Protein AF-A0A6J4MEI9-F1 (afdb_monomer_lite)

pLDDT: mean 94.73, std 9.59, range [43.12, 98.5]

InterPro domains:
  IPR003385 Glycoside hydrolase, family 77 [PF02446] (1-32)
  IPR003385 Glycoside hydrolase, family 77 [PTHR32438] (1-56)
  IPR017853 Glycoside hydrolase superfamily [SSF51445] (2-53)

Structure (mmCIF, N/CA/C/O backbone):
data_AF-A0A6J4MEI9-F1
#
_entry.id   AF-A0A6J4MEI9-F1
#
loop_
_atom_site.group_PDB
_atom_site.id
_atom_site.type_symbol
_atom_site.label_atom_id
_atom_site.label_alt_id
_atom_site.label_comp_id
_atom_site.label_asym_id
_atom_site.labe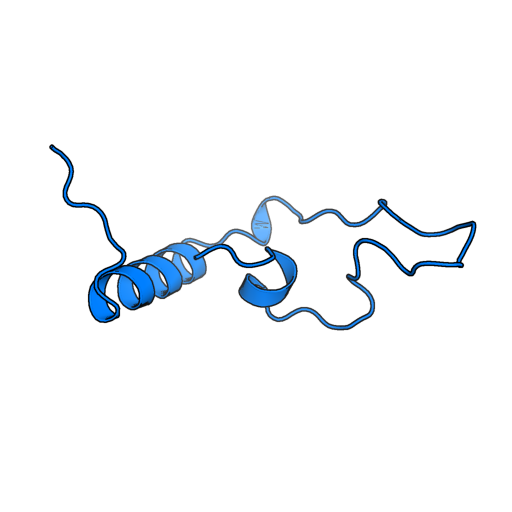l_entity_id
_atom_site.label_seq_id
_atom_site.pdbx_PDB_ins_code
_atom_site.Cartn_x
_atom_site.Cartn_y
_atom_site.Cartn_z
_atom_site.occupancy
_atom_site.B_iso_or_equiv
_atom_site.auth_seq_id
_atom_site.auth_comp_id
_atom_site.auth_asym_id
_atom_site.auth_atom_id
_atom_site.pdbx_PDB_model_num
ATOM 1 N N . ALA A 1 1 ? 0.614 8.757 10.547 1.00 91.19 1 ALA A N 1
ATOM 2 C CA . ALA A 1 1 ? 1.529 7.834 9.836 1.00 91.19 1 ALA A CA 1
ATOM 3 C C . ALA A 1 1 ? 0.862 7.422 8.533 1.00 91.19 1 A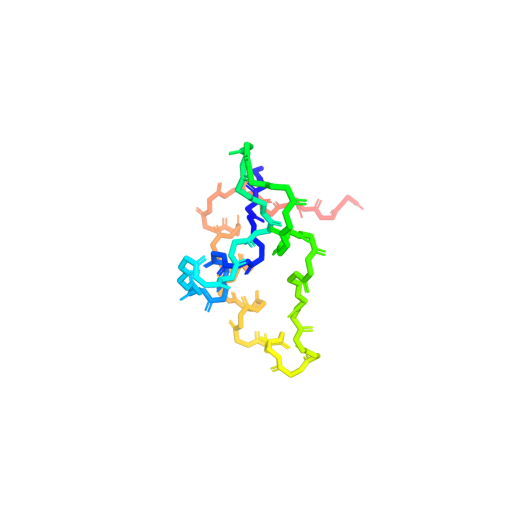LA A C 1
ATOM 5 O O . ALA A 1 1 ? -0.359 7.352 8.515 1.00 91.19 1 ALA A O 1
ATOM 6 N N . VAL A 1 2 ? 1.632 7.176 7.476 1.00 96.06 2 VAL A N 1
ATOM 7 C CA . VAL A 1 2 ? 1.121 6.747 6.163 1.00 96.06 2 VAL A CA 1
ATOM 8 C C . VAL A 1 2 ? 1.922 5.523 5.730 1.00 96.06 2 VAL A C 1
ATOM 10 O O . VAL A 1 2 ? 3.129 5.491 5.962 1.00 96.06 2 VAL A O 1
ATOM 13 N N . VAL A 1 3 ? 1.256 4.521 5.151 1.00 97.12 3 VAL A N 1
ATOM 14 C CA . VAL A 1 3 ? 1.874 3.268 4.690 1.00 97.12 3 VAL A CA 1
ATOM 15 C C . VAL A 1 3 ? 1.404 2.929 3.267 1.00 97.12 3 VAL A C 1
ATOM 17 O O . VAL A 1 3 ? 0.238 3.182 2.953 1.00 97.12 3 VAL A O 1
ATOM 20 N N . PRO A 1 4 ? 2.268 2.373 2.399 1.00 98.12 4 PRO A N 1
ATOM 21 C CA . PRO A 1 4 ? 1.871 1.842 1.096 1.00 98.12 4 PRO A CA 1
ATOM 22 C C . PRO A 1 4 ? 0.853 0.705 1.218 1.00 98.12 4 PRO A C 1
ATOM 24 O O . PRO A 1 4 ? 0.933 -0.130 2.120 1.00 98.12 4 PRO A O 1
ATOM 27 N N . LEU A 1 5 ? -0.080 0.617 0.267 1.00 98.31 5 LEU A N 1
ATOM 28 C CA . LEU A 1 5 ? -1.052 -0.479 0.241 1.00 98.31 5 LEU A CA 1
ATOM 29 C C . LEU A 1 5 ? -0.375 -1.834 -0.044 1.00 98.31 5 LEU A C 1
ATOM 31 O O . LEU A 1 5 ? -0.820 -2.852 0.479 1.00 98.31 5 LEU A O 1
ATOM 35 N N . GLN A 1 6 ? 0.729 -1.855 -0.797 1.00 98.50 6 GLN A N 1
ATOM 36 C CA . GLN A 1 6 ? 1.532 -3.064 -1.018 1.00 98.50 6 GLN A CA 1
ATOM 37 C C . GLN A 1 6 ? 2.008 -3.702 0.294 1.00 98.50 6 GLN A C 1
ATOM 39 O O . GLN A 1 6 ? 1.933 -4.920 0.439 1.00 98.50 6 GLN A O 1
ATOM 44 N N . ASP A 1 7 ? 2.424 -2.884 1.266 1.00 98.19 7 ASP A N 1
ATOM 45 C CA . ASP A 1 7 ? 2.908 -3.358 2.567 1.00 98.19 7 ASP A CA 1
ATOM 46 C C . ASP A 1 7 ? 1.757 -3.914 3.415 1.00 98.19 7 ASP A C 1
ATOM 48 O O . ASP A 1 7 ? 1.900 -4.934 4.089 1.00 98.19 7 ASP A O 1
ATOM 52 N N . VAL A 1 8 ? 0.578 -3.284 3.350 1.00 97.94 8 VAL A N 1
ATOM 53 C CA . VAL A 1 8 ? -0.641 -3.789 4.007 1.00 97.94 8 VAL A CA 1
ATOM 54 C C . VAL A 1 8 ? -0.997 -5.185 3.490 1.00 97.94 8 VAL A C 1
ATOM 56 O O . VAL A 1 8 ? -1.347 -6.059 4.293 1.00 97.94 8 VAL A O 1
ATOM 59 N N . LEU A 1 9 ? -0.872 -5.378 2.173 1.00 98.00 9 LEU A N 1
ATOM 60 C CA . LEU A 1 9 ? -1.128 -6.629 1.460 1.00 98.00 9 LEU A CA 1
ATOM 61 C C . LEU A 1 9 ? 0.023 -7.649 1.568 1.00 98.00 9 LEU A C 1
ATOM 63 O O . LEU A 1 9 ? -0.162 -8.799 1.180 1.00 98.00 9 LEU A O 1
ATOM 67 N N . GLY A 1 10 ? 1.183 -7.266 2.114 1.00 97.31 10 GLY A N 1
ATOM 68 C CA . GLY A 1 10 ? 2.342 -8.151 2.271 1.00 97.31 10 GLY A CA 1
ATOM 69 C C . GLY A 1 10 ? 2.992 -8.566 0.947 1.00 97.31 10 GLY A C 1
ATOM 70 O O . GLY A 1 10 ? 3.474 -9.690 0.830 1.00 97.31 10 GLY A O 1
ATOM 71 N N . LEU A 1 11 ? 2.961 -7.690 -0.058 1.00 98.19 11 LEU A N 1
ATOM 72 C CA . LEU A 1 11 ? 3.433 -7.977 -1.413 1.00 98.19 11 LEU A CA 1
ATOM 73 C C . LEU A 1 11 ? 4.947 -7.766 -1.571 1.00 98.19 11 LEU A C 1
ATOM 75 O O . LEU A 1 11 ? 5.546 -6.933 -0.890 1.00 98.19 11 LEU A O 1
ATOM 79 N N . GLY A 1 12 ? 5.562 -8.512 -2.492 1.00 97.31 12 GLY A N 1
ATOM 80 C CA . GLY A 1 12 ? 6.991 -8.435 -2.780 1.00 97.31 12 GLY A CA 1
ATOM 81 C C . GLY A 1 12 ? 7.375 -7.328 -3.768 1.00 97.31 12 GLY A C 1
ATOM 82 O O . GLY A 1 12 ? 6.579 -6.468 -4.158 1.00 97.31 12 GLY A O 1
ATOM 83 N N . SER A 1 13 ? 8.641 -7.351 -4.196 1.00 96.44 13 SER A N 1
ATOM 84 C CA . SER A 1 13 ? 9.225 -6.323 -5.076 1.00 96.44 13 SER A CA 1
ATOM 85 C C . SER A 1 13 ? 8.585 -6.255 -6.465 1.00 96.44 13 SER A C 1
ATOM 87 O O . SER A 1 13 ? 8.647 -5.211 -7.110 1.00 96.44 13 SER A O 1
ATOM 89 N N . GLU A 1 14 ? 7.938 -7.330 -6.909 1.00 95.56 14 GLU A N 1
ATOM 90 C CA . GLU A 1 14 ? 7.161 -7.406 -8.148 1.00 95.56 14 GLU A CA 1
ATOM 91 C C . GLU A 1 14 ? 5.948 -6.458 -8.168 1.00 95.56 14 GLU A C 1
ATOM 93 O O . GLU A 1 14 ? 5.402 -6.178 -9.231 1.00 95.56 14 GLU A O 1
ATOM 98 N N . HIS A 1 15 ? 5.563 -5.905 -7.013 1.00 97.56 15 HIS A N 1
ATOM 99 C CA . HIS A 1 15 ? 4.462 -4.949 -6.866 1.00 97.56 15 HIS A CA 1
ATOM 100 C C . HIS A 1 15 ? 4.928 -3.496 -6.647 1.00 97.56 15 HIS A C 1
ATOM 102 O O . HIS A 1 15 ? 4.136 -2.620 -6.278 1.00 97.56 15 HIS A O 1
ATOM 108 N N . ARG A 1 16 ? 6.217 -3.209 -6.864 1.00 97.62 16 ARG A N 1
ATOM 109 C CA . ARG A 1 16 ? 6.786 -1.862 -6.736 1.00 97.62 16 ARG A CA 1
ATOM 110 C C . ARG A 1 16 ? 6.100 -0.889 -7.698 1.00 97.62 16 ARG A C 1
ATOM 112 O O . ARG A 1 16 ? 5.971 -1.154 -8.886 1.00 97.62 16 ARG A O 1
ATOM 119 N N . MET A 1 17 ? 5.716 0.281 -7.184 1.00 98.38 17 MET A N 1
ATOM 120 C CA . MET A 1 17 ? 5.086 1.319 -8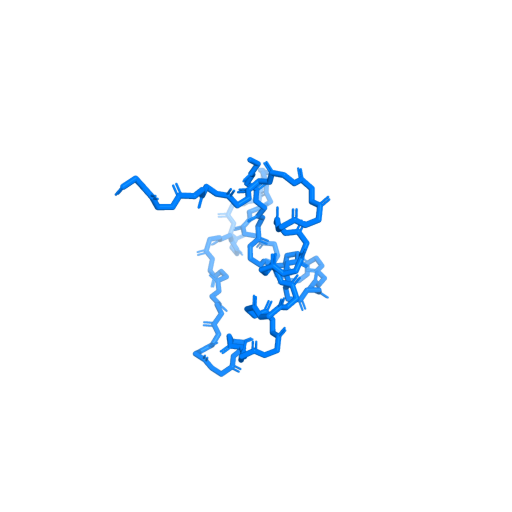.004 1.00 98.38 17 MET A CA 1
ATOM 121 C C . MET A 1 17 ? 6.073 1.975 -8.983 1.00 98.38 17 MET A C 1
ATOM 123 O O . MET A 1 17 ? 5.694 2.312 -10.097 1.00 98.38 17 MET A O 1
ATOM 127 N N . ASN A 1 18 ? 7.331 2.176 -8.581 1.00 98.38 18 ASN A N 1
ATOM 128 C CA . ASN A 1 18 ? 8.344 2.825 -9.413 1.00 98.38 18 ASN A CA 1
ATOM 129 C C . ASN A 1 18 ? 9.770 2.385 -9.057 1.00 98.38 18 ASN A C 1
ATOM 131 O O . ASN A 1 18 ? 10.114 2.287 -7.875 1.00 98.38 18 ASN A O 1
ATOM 135 N N . THR A 1 19 ? 10.605 2.221 -10.080 1.00 97.94 19 THR A N 1
ATOM 136 C CA . THR A 1 19 ? 12.054 2.020 -10.001 1.00 97.94 19 THR A CA 1
ATOM 137 C C . THR A 1 19 ? 12.756 3.217 -10.657 1.00 97.94 19 THR A C 1
ATOM 139 O O . THR A 1 19 ? 12.842 3.280 -11.886 1.00 97.94 19 THR A O 1
ATOM 142 N N . PRO A 1 20 ? 13.263 4.189 -9.870 1.00 98.06 20 PRO A N 1
ATOM 143 C CA . PRO A 1 20 ? 13.961 5.356 -10.407 1.00 98.06 20 PRO A CA 1
ATOM 144 C C . PRO A 1 20 ? 15.097 4.970 -11.362 1.00 98.06 20 PRO A C 1
ATOM 146 O O . PRO A 1 20 ? 15.842 4.030 -11.097 1.00 98.06 20 PRO A O 1
ATOM 149 N N . GLY A 1 21 ? 15.222 5.691 -12.477 1.00 97.94 21 GLY A N 1
ATOM 150 C CA . GLY A 1 21 ? 16.205 5.393 -13.525 1.00 97.94 21 GLY A CA 1
ATOM 151 C C . GLY A 1 21 ? 15.792 4.283 -14.499 1.00 97.94 21 GLY A C 1
ATOM 152 O O . GLY A 1 21 ? 16.489 4.070 -15.485 1.00 97.94 21 GLY A O 1
ATOM 153 N N . THR A 1 22 ? 14.656 3.612 -14.276 1.00 97.50 22 THR A N 1
ATOM 154 C CA . THR A 1 22 ? 14.084 2.663 -15.244 1.00 97.50 22 THR A CA 1
ATOM 155 C C . THR A 1 22 ? 13.064 3.394 -16.122 1.00 97.50 22 THR A C 1
ATOM 157 O O . THR A 1 22 ? 12.139 3.990 -15.572 1.00 97.50 22 THR A O 1
ATOM 160 N N . PRO A 1 23 ? 13.202 3.393 -17.459 1.00 96.50 23 PRO A N 1
ATOM 161 C CA . PRO A 1 23 ? 12.323 4.171 -18.336 1.00 96.50 23 PRO A CA 1
ATOM 162 C C . PRO A 1 23 ? 10.931 3.547 -18.529 1.00 96.50 23 PRO A C 1
ATOM 164 O O . PRO A 1 23 ? 9.971 4.266 -18.792 1.00 96.50 23 PRO A O 1
ATOM 167 N N . GLU A 1 24 ? 10.800 2.230 -18.369 1.00 97.56 24 GLU A N 1
ATOM 168 C CA . GLU A 1 24 ? 9.582 1.472 -18.677 1.00 97.56 24 GLU A CA 1
ATOM 169 C C . GLU A 1 24 ? 9.132 0.606 -17.490 1.00 97.56 24 GLU A C 1
ATOM 171 O O . GLU A 1 24 ? 9.891 0.366 -16.553 1.00 97.56 24 GLU A O 1
ATOM 176 N N . GLY A 1 25 ? 7.881 0.135 -17.516 1.00 95.62 25 GLY A N 1
ATOM 177 C CA . GLY A 1 25 ? 7.356 -0.811 -16.519 1.00 95.62 25 GLY A CA 1
ATOM 178 C C . GLY A 1 25 ? 6.985 -0.214 -15.153 1.00 95.62 25 GLY A C 1
ATOM 179 O O . GLY A 1 25 ? 6.627 -0.960 -14.246 1.00 95.62 25 GLY A O 1
ATOM 180 N N . ASN A 1 26 ? 7.032 1.111 -14.995 1.00 98.44 26 ASN A N 1
ATOM 181 C CA . ASN A 1 26 ? 6.625 1.802 -13.767 1.00 98.44 26 ASN A CA 1
ATOM 182 C C . ASN A 1 26 ? 5.143 2.203 -13.789 1.00 98.44 26 ASN A C 1
ATOM 184 O O . ASN A 1 26 ? 4.503 2.243 -14.838 1.00 98.44 26 ASN A O 1
ATOM 188 N N . TRP A 1 27 ? 4.613 2.557 -12.619 1.00 97.75 27 TRP A N 1
ATOM 189 C CA . TRP A 1 27 ? 3.293 3.168 -12.403 1.00 97.75 27 TRP A CA 1
ATOM 190 C C . TRP A 1 27 ? 2.089 2.307 -12.813 1.00 97.75 27 TRP A C 1
ATOM 192 O O . TRP A 1 27 ? 0.951 2.765 -12.757 1.00 97.75 27 TRP A O 1
ATOM 202 N N . GLY A 1 28 ? 2.324 1.051 -13.198 1.00 97.81 28 GLY A N 1
ATOM 203 C CA . GLY A 1 28 ? 1.286 0.113 -13.627 1.00 97.81 28 GLY A CA 1
ATOM 204 C C . GLY A 1 28 ? 0.667 -0.715 -12.500 1.00 97.81 28 GLY A C 1
ATOM 205 O O . GLY A 1 28 ? -0.278 -1.463 -12.751 1.00 97.81 28 GLY A O 1
ATOM 206 N N . TRP A 1 29 ? 1.185 -0.617 -11.270 1.00 98.19 29 TRP A N 1
ATOM 207 C CA . TRP A 1 29 ? 0.679 -1.417 -10.156 1.00 98.19 29 TRP A CA 1
ATOM 208 C C . TRP A 1 29 ? -0.762 -1.037 -9.801 1.00 98.19 29 TRP A C 1
ATOM 210 O O . TRP A 1 29 ? -1.104 0.137 -9.651 1.00 98.19 29 TRP A O 1
ATOM 220 N N . ARG A 1 30 ? -1.608 -2.056 -9.630 1.00 98.00 30 ARG A N 1
ATOM 221 C CA . ARG A 1 30 ? -3.006 -1.927 -9.218 1.00 98.00 30 ARG A CA 1
ATOM 222 C C . ARG A 1 30 ? -3.372 -3.095 -8.3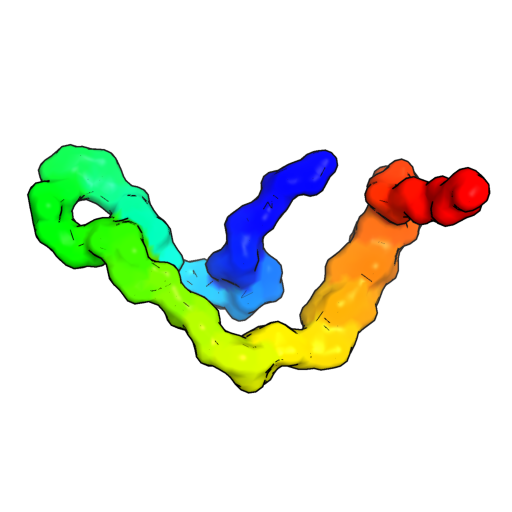13 1.00 98.00 30 ARG A C 1
ATOM 224 O O . ARG A 1 30 ? -2.994 -4.229 -8.592 1.00 98.00 30 ARG A O 1
ATOM 231 N N . PHE A 1 31 ? -4.159 -2.823 -7.280 1.00 97.56 31 PHE A N 1
ATOM 232 C CA . PHE A 1 31 ? -4.823 -3.870 -6.507 1.00 97.56 31 PHE A CA 1
ATOM 233 C C . PHE A 1 31 ? -6.117 -4.314 -7.208 1.00 97.56 31 PHE A C 1
ATOM 235 O O . PHE A 1 31 ? -6.680 -3.587 -8.037 1.00 97.56 31 PHE A O 1
ATOM 242 N N . ARG A 1 32 ? -6.611 -5.503 -6.864 1.00 97.12 32 ARG A N 1
ATOM 243 C CA . ARG A 1 32 ? -7.945 -5.983 -7.243 1.00 97.12 32 ARG A CA 1
ATOM 244 C C . ARG A 1 32 ? -8.919 -5.715 -6.107 1.00 97.12 32 ARG A C 1
ATOM 246 O O . ARG A 1 32 ? -8.557 -5.808 -4.942 1.00 97.12 32 ARG A O 1
ATOM 253 N N . ALA A 1 33 ? -10.186 -5.463 -6.429 1.00 95.31 33 ALA A N 1
ATOM 254 C CA . ALA A 1 33 ? -11.205 -5.180 -5.414 1.00 95.31 33 ALA A CA 1
ATOM 255 C C . ALA A 1 33 ? -11.282 -6.255 -4.306 1.00 95.31 33 ALA A C 1
ATOM 257 O O . ALA A 1 33 ? -11.468 -5.914 -3.144 1.00 95.31 33 ALA A O 1
ATOM 258 N N . GLY A 1 34 ? -11.072 -7.532 -4.653 1.00 97.19 34 GLY A N 1
ATOM 259 C CA . GLY A 1 34 ? -11.072 -8.645 -3.697 1.00 97.19 34 GLY A CA 1
ATOM 260 C C . GLY A 1 34 ? -9.868 -8.705 -2.750 1.00 97.19 34 GLY A C 1
ATOM 261 O O . GLY A 1 34 ? -9.936 -9.415 -1.752 1.00 97.19 34 GLY A O 1
ATOM 262 N N . ASP A 1 35 ? -8.794 -7.957 -3.016 1.00 97.31 35 ASP A N 1
ATOM 263 C CA . ASP A 1 35 ? -7.615 -7.919 -2.141 1.00 97.31 35 ASP A CA 1
ATOM 264 C C . ASP A 1 35 ? -7.915 -7.143 -0.844 1.00 97.31 35 ASP A C 1
ATOM 266 O O . ASP A 1 35 ? -7.294 -7.378 0.193 1.00 97.31 35 ASP A O 1
ATOM 270 N N . LEU A 1 36 ? -8.896 -6.230 -0.876 1.00 97.88 36 LEU A N 1
ATOM 271 C CA . LEU A 1 36 ? -9.330 -5.444 0.279 1.00 97.88 36 LEU A CA 1
ATOM 272 C C . LEU A 1 36 ? -10.367 -6.220 1.093 1.00 97.88 36 LEU A C 1
ATOM 274 O O . LEU A 1 36 ? -11.573 -6.123 0.877 1.00 97.88 36 LEU A O 1
ATOM 278 N N . THR A 1 37 ? -9.881 -7.004 2.050 1.00 97.88 37 THR A N 1
ATOM 279 C CA . THR A 1 37 ? -10.728 -7.857 2.890 1.00 97.88 37 THR A CA 1
ATOM 280 C C . THR A 1 37 ? -11.129 -7.178 4.206 1.00 97.88 37 THR A C 1
ATOM 282 O O . THR A 1 37 ? -10.364 -6.370 4.747 1.00 97.88 37 THR A O 1
ATOM 285 N N . PRO A 1 38 ? -12.276 -7.554 4.805 1.00 98.00 38 PRO A N 1
ATOM 286 C CA . PRO A 1 38 ? -12.656 -7.087 6.142 1.00 98.00 38 PRO A CA 1
ATOM 287 C C . PRO A 1 38 ? -11.592 -7.376 7.213 1.00 98.00 38 PRO A C 1
ATOM 289 O O . PRO A 1 38 ? -11.348 -6.548 8.086 1.00 98.00 38 PRO A O 1
ATOM 292 N N . ALA A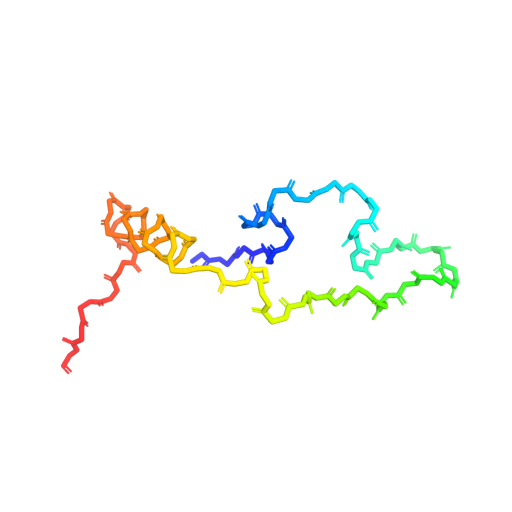 1 39 ? -10.895 -8.512 7.107 1.00 97.88 39 ALA A N 1
ATOM 293 C CA . ALA A 1 39 ? -9.829 -8.889 8.034 1.00 97.88 39 ALA A CA 1
ATOM 294 C C . ALA A 1 39 ? -8.637 -7.913 8.004 1.00 97.88 39 ALA A C 1
ATOM 296 O O . ALA A 1 39 ? -8.051 -7.616 9.047 1.00 97.88 39 ALA A O 1
ATOM 297 N N . LEU A 1 40 ? -8.282 -7.376 6.828 1.00 97.44 40 LEU A N 1
ATOM 298 C CA . LEU A 1 40 ? -7.246 -6.342 6.720 1.00 97.44 40 LEU A CA 1
ATOM 299 C C . LEU A 1 40 ? -7.678 -5.045 7.403 1.00 97.44 40 LEU A C 1
ATOM 301 O O . LEU A 1 40 ? -6.885 -4.455 8.140 1.00 97.44 40 LEU A O 1
ATOM 3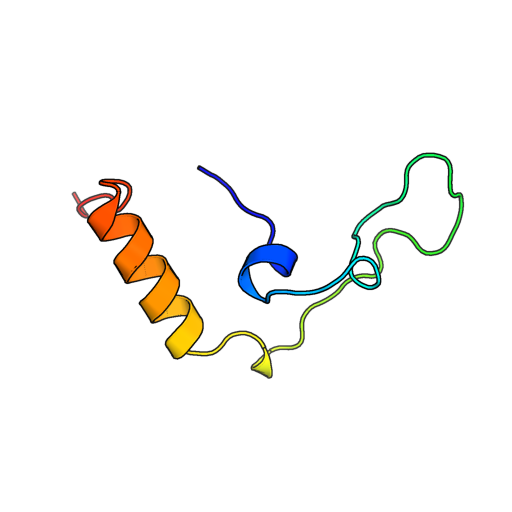05 N N . ALA A 1 41 ? -8.929 -4.627 7.197 1.00 96.50 41 ALA A N 1
ATOM 306 C CA . ALA A 1 41 ? -9.481 -3.443 7.846 1.00 96.50 41 ALA A CA 1
ATOM 307 C C . ALA A 1 41 ? -9.477 -3.591 9.376 1.00 96.50 41 ALA A C 1
ATOM 309 O O . ALA A 1 41 ? -9.020 -2.691 10.079 1.00 96.50 41 ALA A O 1
ATOM 310 N N . GLU A 1 42 ? -9.893 -4.749 9.893 1.00 98.06 42 GLU A N 1
ATOM 311 C CA . GLU A 1 42 ? -9.882 -5.040 11.328 1.00 98.06 42 GLU A CA 1
ATOM 312 C C . GLU A 1 42 ? -8.459 -5.032 11.907 1.00 98.06 42 GLU A C 1
ATOM 314 O O . GLU A 1 42 ? -8.215 -4.437 12.960 1.00 98.06 42 GLU A O 1
ATOM 319 N N . ARG A 1 43 ? -7.487 -5.634 11.205 1.00 97.56 43 ARG A N 1
ATOM 320 C CA . ARG A 1 43 ? -6.075 -5.627 11.621 1.00 97.56 43 ARG A CA 1
ATOM 321 C C . ARG A 1 43 ? -5.524 -4.204 11.706 1.00 97.56 43 ARG A C 1
ATOM 323 O O . ARG A 1 43 ? -4.868 -3.861 12.691 1.00 97.56 43 ARG A O 1
ATOM 330 N N . LEU A 1 44 ? -5.776 -3.384 10.684 1.00 97.19 44 LEU A N 1
ATOM 331 C CA . LEU A 1 44 ? -5.338 -1.988 10.658 1.00 97.19 44 LEU A CA 1
ATOM 332 C C . LEU A 1 44 ? -6.016 -1.172 11.757 1.00 97.19 44 LEU A C 1
ATOM 334 O O . LEU A 1 44 ? -5.325 -0.452 12.475 1.00 97.19 44 LEU A O 1
ATOM 338 N N . ASN A 1 45 ? -7.326 -1.337 11.950 1.00 96.62 45 ASN A N 1
ATOM 339 C CA . ASN A 1 45 ? -8.067 -0.669 13.014 1.00 96.62 45 ASN A CA 1
ATOM 340 C C . ASN A 1 45 ? -7.468 -0.997 14.395 1.00 96.62 45 ASN A C 1
ATOM 342 O O . ASN A 1 45 ? -7.053 -0.079 15.106 1.00 96.62 45 ASN A O 1
ATOM 346 N N . LYS A 1 46 ? -7.289 -2.285 14.723 1.00 97.31 46 LYS A N 1
ATOM 347 C CA . LYS A 1 46 ? -6.658 -2.733 15.978 1.00 97.31 46 LYS A CA 1
ATOM 348 C C . LYS A 1 46 ? -5.287 -2.093 16.198 1.00 97.31 46 LYS A C 1
ATOM 350 O O . LYS A 1 46 ? -5.009 -1.595 17.288 1.00 97.31 46 LYS A O 1
ATOM 355 N N . LEU A 1 47 ? -4.444 -2.050 15.163 1.00 96.75 47 LEU A N 1
ATOM 356 C CA . LEU A 1 47 ? -3.120 -1.430 15.248 1.00 96.75 47 LEU A CA 1
ATOM 357 C C . LEU A 1 47 ? -3.204 0.087 15.469 1.00 96.75 47 LEU A C 1
ATOM 359 O O . LEU A 1 47 ? -2.450 0.638 16.273 1.00 96.75 47 LEU A O 1
ATOM 363 N N . THR A 1 48 ? -4.113 0.774 14.776 1.00 96.69 48 THR A N 1
ATOM 364 C CA . THR A 1 48 ? -4.299 2.222 14.946 1.00 96.69 48 THR A CA 1
ATOM 365 C C . THR A 1 48 ? -4.836 2.573 16.331 1.00 96.69 48 THR A C 1
ATOM 367 O O . THR A 1 48 ? -4.327 3.511 16.937 1.00 96.69 48 THR A O 1
ATOM 370 N N . HIS A 1 49 ? -5.758 1.783 16.889 1.00 96.56 49 HIS A N 1
ATOM 371 C CA . HIS A 1 49 ? -6.195 1.915 18.280 1.00 96.56 49 HIS A CA 1
ATOM 372 C C . HIS A 1 49 ? -5.038 1.695 19.260 1.00 96.56 49 HIS A C 1
ATOM 374 O O . HIS A 1 49 ? -4.751 2.565 20.079 1.00 96.56 49 HIS A O 1
ATOM 380 N N . ALA A 1 50 ? -4.336 0.562 19.150 1.00 97.12 50 ALA A N 1
ATOM 381 C CA . ALA A 1 50 ? -3.270 0.182 20.080 1.00 97.12 50 ALA A CA 1
ATOM 382 C C . ALA A 1 50 ? -2.091 1.169 20.089 1.00 97.12 50 ALA A C 1
ATOM 384 O O . ALA A 1 50 ? -1.373 1.273 21.079 1.00 97.12 50 ALA A O 1
ATOM 385 N N . THR A 1 51 ? -1.890 1.901 18.991 1.00 96.56 51 THR A N 1
ATOM 386 C CA . THR A 1 51 ? -0.821 2.901 18.862 1.00 96.56 51 THR A CA 1
ATOM 387 C C . THR A 1 51 ? -1.294 4.340 19.082 1.00 96.56 51 THR A C 1
ATOM 389 O O . THR A 1 51 ? -0.522 5.265 18.832 1.00 96.56 51 THR A O 1
ATOM 392 N N . GLY A 1 52 ? -2.541 4.553 19.528 1.00 95.56 52 GLY A N 1
ATOM 393 C CA . GLY A 1 52 ? -3.095 5.890 19.786 1.00 95.56 52 GLY A CA 1
ATOM 394 C C . GLY A 1 52 ? -3.251 6.753 18.528 1.00 95.56 52 GLY A C 1
ATOM 395 O O . GLY A 1 52 ? -3.172 7.974 18.597 1.00 95.56 52 GLY A O 1
ATOM 396 N N . ARG A 1 53 ? -3.415 6.122 17.362 1.00 95.00 53 ARG A N 1
ATOM 397 C CA . ARG A 1 53 ? -3.551 6.775 16.048 1.00 95.00 53 ARG A CA 1
ATOM 398 C C . ARG A 1 53 ? -4.970 6.735 15.497 1.00 95.00 53 ARG A C 1
ATOM 400 O O . ARG A 1 53 ? -5.194 7.227 14.394 1.00 95.00 53 ARG A O 1
ATOM 407 N N . LEU A 1 54 ? -5.908 6.132 16.224 1.00 92.44 54 LEU A N 1
ATOM 408 C CA . LEU A 1 54 ? -7.316 6.301 15.918 1.00 92.44 54 LEU A CA 1
ATOM 409 C C . LEU A 1 54 ? -7.748 7.671 16.443 1.00 92.44 54 LEU A C 1
ATOM 411 O O . LEU A 1 54 ? -7.663 7.933 17.642 1.00 92.44 54 LEU A O 1
ATOM 415 N N . HIS A 1 55 ? -8.187 8.546 15.545 1.00 80.56 55 HIS A N 1
ATOM 416 C CA . HIS A 1 55 ? -8.857 9.767 15.964 1.00 80.56 55 HIS A CA 1
ATOM 417 C C . HIS A 1 55 ? -10.212 9.386 16.561 1.00 80.56 55 HIS A C 1
ATOM 419 O O . HIS A 1 55 ? -10.970 8.645 15.939 1.00 80.56 55 HIS A O 1
ATOM 425 N N . ALA A 1 56 ? -10.505 9.874 17.766 1.00 66.94 56 ALA A N 1
ATOM 426 C CA . ALA A 1 56 ? -11.882 9.913 18.230 1.00 66.94 56 ALA A CA 1
ATOM 427 C C . ALA A 1 56 ? -12.645 10.850 17.287 1.00 66.94 56 ALA A C 1
ATOM 429 O O . ALA A 1 56 ? -12.168 11.956 17.013 1.00 66.94 56 ALA A O 1
ATOM 430 N N . GLU A 1 57 ? -13.773 10.387 16.751 1.00 58.84 57 GLU A N 1
ATOM 431 C CA . GLU A 1 57 ? -14.731 11.277 16.096 1.00 58.84 57 GLU A CA 1
ATOM 432 C C . GLU A 1 57 ? -15.053 12.413 17.080 1.00 58.84 57 GLU A C 1
ATOM 434 O O . GLU A 1 57 ? -15.330 12.154 18.254 1.00 58.84 57 GLU A O 1
ATOM 439 N N . GLN A 1 58 ? -14.894 13.659 16.625 1.00 43.12 58 GLN A N 1
ATOM 440 C CA . GLN A 1 58 ? -15.375 14.838 17.348 1.00 43.12 58 GLN A CA 1
ATOM 441 C C . GLN A 1 58 ? -16.881 14.958 17.163 1.00 43.12 58 GLN A C 1
ATOM 443 O O . GLN A 1 58 ? -17.328 14.768 16.008 1.00 43.12 58 GLN A O 1
#

Foldseek 3Di:
DDDDVCVLLVHDPLQDQDDPPDPDDHNPHDDDPVSDDPVSVVVVVVVCVVVVNDDDDD

Sequence (58 aa):
AVVPLQDVLGLGSEHRMNTPGTPEGNWGWRFRAGDLTPALAERLNKLTHATGRLHAEQ

Organism: NCBI:txid203437

Secondary structure (DSSP, 8-state):
----HHHHTT--GGG-S--TT--SS-S-----GGGS-HHHHHHHHHHHHHTT-SPPP-

Radius of gyration: 14.89 Å; chains: 1; bounding box: 32×24×39 Å